Protein AF-A0A1S3DTH6-F1 (afdb_m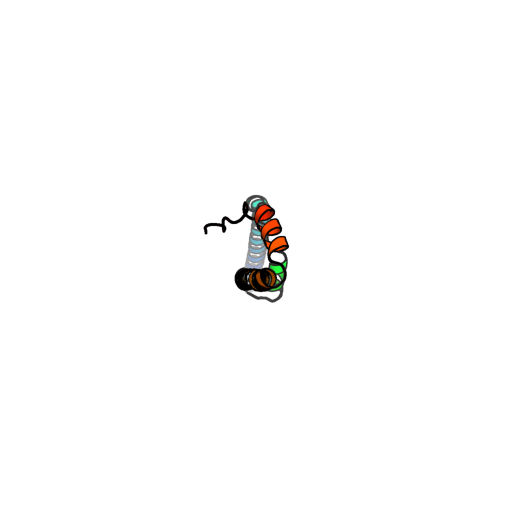onomer_lite)

Radius of gyration: 34.18 Å; chains: 1; bounding box: 62×32×99 Å

InterPro domains:
  IPR019145 Mediator complex, subunit Med10 [PF09748] (20-104)

Secondary structure (DSSP, 8-state):
-HHHHHHHHHHHHHHHHHHHHHHHHHHHHHHHHGGGGTT-PPPTHHHHHHHTT--THHHHHHHHHHHHHHHHHHHHHHHHHHHHHHHHHHHHHHH-HHHHHHHHHHHTT-------

Foldseek 3Di:
DVVVVVVVVVVVVVVVVVVVVVVVVVVVVVVVCCVVCVVDDDDPVLVVCVVVVHDSCVVVVVVVVVVVVVVVVVVVVVVVVVVVVVVVLVVCCVVPVVVSVVVCVVPVPPPDDPDD

pLDDT: mean 91.15, std 11.59, range [46.09, 98.5]

Sequence (116 aa):
MIIHILNHLGEYSKFISSFRQTMISGLQEIDKLKSQVQDIHVPLEVFDYIDQGRNPQLYTKDCIEKALTKNEQVKGKIDAYRKFKAHMLVELSGAFPNELAKYRAIRGGDETPPSY

Organism: Diaphorina citri (NCBI:txid121845)

Structure (mmCIF, N/CA/C/O backbone):
data_AF-A0A1S3DTH6-F1
#
_entry.id   AF-A0A1S3DTH6-F1
#
loop_
_atom_site.group_PDB
_atom_site.id
_atom_site.type_symbol
_atom_site.label_atom_id
_atom_site.label_alt_id
_atom_site.label_comp_id
_atom_site.label_asym_id
_atom_site.label_entity_id
_atom_site.label_seq_id
_atom_site.pdbx_PDB_ins_code
_atom_site.Cartn_x
_atom_site.Cartn_y
_atom_site.Cartn_z
_atom_site.occupancy
_atom_site.B_iso_or_equiv
_atom_site.auth_seq_id
_atom_site.auth_comp_id
_atom_site.auth_asym_id
_atom_site.auth_atom_id
_atom_site.pdbx_PDB_model_num
ATOM 1 N N . MET A 1 1 ? -30.452 -12.364 58.060 1.00 79.50 1 MET A N 1
ATOM 2 C CA . MET A 1 1 ? -29.761 -13.055 56.947 1.00 79.50 1 MET A CA 1
ATOM 3 C C . MET A 1 1 ? -30.470 -12.827 55.607 1.00 79.50 1 MET A C 1
ATOM 5 O O . MET A 1 1 ? -29.873 -12.199 54.749 1.00 79.50 1 MET A O 1
ATOM 9 N N . ILE A 1 2 ? -31.749 -13.204 55.446 1.00 86.56 2 ILE A N 1
ATOM 10 C CA . ILE A 1 2 ? -32.506 -13.049 54.178 1.00 86.56 2 ILE A CA 1
ATOM 11 C C . ILE A 1 2 ? -32.601 -11.590 53.687 1.00 86.56 2 ILE A C 1
ATOM 13 O O . ILE A 1 2 ? -32.302 -11.319 52.531 1.00 86.56 2 ILE A O 1
ATOM 17 N N . ILE A 1 3 ? -32.936 -10.635 54.566 1.00 86.50 3 ILE A N 1
ATOM 18 C CA . ILE A 1 3 ? -33.023 -9.201 54.209 1.00 86.50 3 ILE A CA 1
ATOM 19 C C . ILE A 1 3 ? -31.681 -8.662 53.678 1.00 86.50 3 ILE A C 1
ATOM 21 O O . ILE A 1 3 ? -31.652 -7.882 52.732 1.00 86.50 3 ILE A O 1
ATOM 25 N N . HIS A 1 4 ? -30.562 -9.114 54.249 1.00 81.12 4 HIS A N 1
ATOM 26 C CA . HIS A 1 4 ? -29.225 -8.675 53.844 1.00 81.12 4 HIS A CA 1
ATOM 27 C C . HIS A 1 4 ? -28.860 -9.196 52.444 1.00 81.12 4 HIS A C 1
ATOM 29 O O . HIS A 1 4 ? -28.331 -8.451 51.627 1.00 81.12 4 HIS A O 1
ATOM 35 N N . ILE A 1 5 ? -29.226 -10.447 52.139 1.00 88.12 5 ILE A N 1
ATOM 36 C CA . ILE A 1 5 ? -29.049 -11.051 50.810 1.00 88.12 5 ILE A CA 1
ATOM 37 C C . ILE A 1 5 ? -29.908 -10.326 49.765 1.00 88.12 5 ILE A C 1
ATOM 39 O O . ILE A 1 5 ? -29.412 -9.994 48.693 1.00 88.12 5 ILE A O 1
ATOM 43 N N . LEU A 1 6 ? -31.176 -10.032 50.074 1.00 85.75 6 LEU A N 1
ATOM 44 C CA . LEU A 1 6 ? -32.072 -9.311 49.161 1.00 85.75 6 LEU A CA 1
ATOM 45 C C . LEU A 1 6 ? -31.576 -7.889 48.861 1.00 85.75 6 LE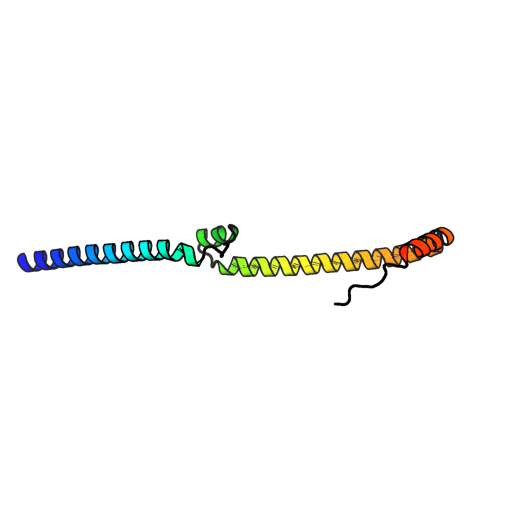U A C 1
ATOM 47 O O . LEU A 1 6 ? -31.614 -7.468 47.707 1.00 85.75 6 LEU A O 1
ATOM 51 N N . ASN A 1 7 ? -31.055 -7.178 49.866 1.00 86.94 7 ASN A N 1
ATOM 52 C CA . ASN A 1 7 ? -30.430 -5.871 49.657 1.00 86.94 7 ASN A CA 1
ATOM 53 C C . ASN A 1 7 ? -29.200 -5.976 48.746 1.00 86.94 7 ASN A C 1
ATOM 55 O O . ASN A 1 7 ? -29.098 -5.222 47.781 1.00 86.94 7 ASN A O 1
ATOM 59 N N . HIS A 1 8 ? -28.318 -6.949 48.989 1.00 89.06 8 HIS A N 1
ATOM 60 C CA . HIS A 1 8 ? -27.114 -7.157 48.181 1.00 89.06 8 HIS A CA 1
ATOM 61 C C . HIS A 1 8 ? -27.441 -7.528 46.720 1.00 89.06 8 HIS A C 1
ATOM 63 O O . HIS A 1 8 ? -26.778 -7.060 45.793 1.00 89.06 8 HIS A O 1
ATOM 69 N N . LEU A 1 9 ? -28.488 -8.328 46.490 1.00 88.75 9 LEU A N 1
ATOM 70 C CA . LEU A 1 9 ? -29.007 -8.629 45.149 1.00 88.75 9 LEU A CA 1
ATOM 71 C C . LEU A 1 9 ? -29.615 -7.387 44.477 1.00 88.75 9 LEU A C 1
ATOM 73 O O . LEU A 1 9 ? -29.423 -7.166 43.279 1.00 88.75 9 LEU A O 1
ATOM 77 N N . GLY A 1 10 ? -30.315 -6.549 45.246 1.00 91.00 10 GLY A N 1
ATOM 78 C CA . GLY A 1 10 ? -30.851 -5.272 44.776 1.00 91.00 10 GLY A CA 1
ATOM 79 C C . GLY A 1 10 ? -29.757 -4.288 44.354 1.00 91.00 10 GLY A C 1
ATOM 80 O O . GLY A 1 10 ? -29.881 -3.634 43.318 1.00 91.00 10 GLY A O 1
ATOM 81 N N . GLU A 1 11 ? -28.662 -4.212 45.108 1.00 93.06 11 GLU A N 1
ATOM 82 C CA . GLU A 1 11 ? -27.485 -3.409 44.758 1.00 93.06 11 GLU A CA 1
ATOM 83 C C . GLU A 1 11 ? -26.781 -3.927 43.500 1.00 93.06 11 GLU A C 1
ATOM 85 O O . GLU A 1 11 ? -26.472 -3.133 42.612 1.00 93.06 11 GLU A O 1
ATOM 90 N N . TYR A 1 12 ? -26.625 -5.248 43.353 1.00 93.56 12 TYR A N 1
ATOM 91 C CA . TYR A 1 12 ? -26.102 -5.855 42.122 1.00 93.56 12 TYR A CA 1
ATOM 92 C C . TYR A 1 12 ? -26.938 -5.486 40.890 1.00 93.56 12 TYR A C 1
ATOM 94 O O . TYR A 1 12 ? -26.393 -5.114 39.850 1.00 93.56 12 TYR A O 1
ATOM 102 N N . SER A 1 13 ? -28.267 -5.542 41.002 1.00 92.94 13 SER A N 1
ATOM 103 C CA . SER A 1 13 ? -29.175 -5.178 39.907 1.00 92.94 13 SER A CA 1
ATOM 104 C C . SER A 1 13 ? -29.043 -3.701 39.505 1.00 92.94 13 SER A C 1
ATOM 106 O O . SER A 1 13 ? -28.990 -3.369 38.312 1.00 92.94 13 SER A O 1
ATOM 108 N N . LYS A 1 14 ? -28.911 -2.804 40.495 1.00 93.44 14 LYS A N 1
ATOM 109 C CA . LYS A 1 14 ? -28.634 -1.378 40.259 1.00 93.44 14 LYS A CA 1
ATOM 110 C C . LYS A 1 14 ? -27.285 -1.174 39.572 1.00 93.44 14 LYS A C 1
ATOM 112 O O . LYS A 1 14 ? -27.216 -0.402 38.617 1.00 93.44 14 LYS A O 1
ATOM 117 N N . PHE A 1 15 ? -26.245 -1.888 40.004 1.00 95.44 15 PHE A N 1
ATOM 118 C CA . PHE A 1 15 ? -24.913 -1.814 39.402 1.00 95.44 15 PHE A CA 1
ATOM 119 C C . PHE A 1 15 ? -24.930 -2.220 37.924 1.00 95.44 15 PHE A C 1
ATOM 121 O O . PHE A 1 15 ? -24.490 -1.447 37.077 1.00 95.44 15 PHE A O 1
ATOM 128 N N . ILE A 1 16 ? -25.510 -3.378 37.591 1.00 95.75 16 ILE A N 1
ATOM 129 C CA . ILE A 1 16 ? -25.613 -3.853 36.201 1.00 95.75 16 ILE A CA 1
ATOM 130 C C . ILE A 1 16 ? -26.411 -2.873 35.334 1.00 95.75 16 ILE A C 1
ATOM 132 O O . ILE A 1 16 ? -26.032 -2.594 34.196 1.00 95.75 16 ILE A O 1
ATOM 136 N N . SER A 1 17 ? -27.501 -2.319 35.870 1.00 95.81 17 SER A N 1
ATOM 137 C CA . SER A 1 17 ? -28.328 -1.346 35.148 1.00 95.81 17 SER A CA 1
ATOM 138 C C . SER A 1 17 ? -27.579 -0.045 34.872 1.00 95.81 17 SER A C 1
ATOM 140 O O . SER A 1 17 ? -27.663 0.477 33.760 1.00 95.81 17 SER A O 1
ATOM 142 N N . SER A 1 18 ? -26.823 0.442 35.857 1.00 96.81 18 SER A N 1
ATOM 143 C CA . SER A 1 18 ? -25.958 1.613 35.714 1.00 96.81 18 SER A CA 1
ATOM 144 C C . SER A 1 18 ? -24.850 1.360 34.687 1.00 96.81 18 SER A C 1
ATOM 146 O O . SER A 1 18 ? -24.723 2.117 33.730 1.00 96.81 18 SER A O 1
ATOM 148 N N . PHE A 1 19 ? -24.129 0.238 34.798 1.00 97.19 19 PHE A N 1
ATOM 149 C CA . PHE A 1 19 ? -23.058 -0.139 33.869 1.00 97.19 19 PHE A CA 1
ATOM 150 C C . PHE A 1 19 ? -23.553 -0.246 32.421 1.00 97.19 19 PHE A C 1
ATOM 152 O O . PHE A 1 19 ? -22.937 0.298 31.504 1.00 97.19 19 PHE A O 1
ATOM 159 N N . ARG A 1 20 ? -24.711 -0.884 32.208 1.00 97.75 20 ARG A N 1
ATOM 160 C CA . ARG A 1 20 ? -25.365 -0.939 30.894 1.00 97.75 20 ARG A CA 1
ATOM 161 C C . ARG A 1 20 ? -25.664 0.462 30.364 1.00 97.75 20 ARG A C 1
ATOM 163 O O . ARG A 1 20 ? -25.403 0.724 29.194 1.00 97.75 20 ARG A O 1
ATOM 170 N N . GLN A 1 21 ? -26.206 1.348 31.201 1.00 97.75 21 GLN A N 1
ATOM 171 C CA . GLN A 1 21 ? -26.514 2.715 30.790 1.00 97.75 21 GLN A CA 1
ATOM 172 C C . GLN A 1 21 ? -25.246 3.474 30.388 1.00 97.75 21 GLN A C 1
ATOM 174 O O . GLN A 1 21 ? -25.247 4.134 29.354 1.00 97.75 21 GLN A O 1
ATOM 179 N N . THR A 1 22 ? -24.153 3.314 31.138 1.00 98.06 22 THR A N 1
ATOM 180 C CA . THR A 1 22 ? -22.845 3.879 30.787 1.00 98.06 22 THR A CA 1
ATOM 181 C C . THR A 1 22 ? -22.350 3.364 29.438 1.00 98.06 22 THR A C 1
ATOM 183 O O . THR A 1 22 ? -21.944 4.170 28.605 1.00 98.06 22 THR A O 1
ATOM 186 N N . MET A 1 23 ? -22.428 2.053 29.174 1.00 97.94 23 MET A N 1
ATOM 187 C CA . MET A 1 23 ? -22.007 1.498 27.880 1.00 97.94 23 MET A CA 1
ATOM 188 C C . MET A 1 23 ? -22.856 2.018 26.716 1.00 97.94 23 MET A C 1
ATOM 190 O O . MET A 1 23 ? -22.310 2.396 25.684 1.00 97.94 23 MET A O 1
ATOM 194 N N . ILE A 1 24 ? -24.183 2.078 26.880 1.00 98.00 24 ILE A N 1
ATOM 195 C CA . ILE A 1 24 ? -25.090 2.610 25.851 1.00 98.00 24 ILE A CA 1
ATOM 196 C C . ILE A 1 24 ? -24.765 4.074 25.565 1.00 98.00 24 ILE A C 1
ATOM 198 O O . ILE A 1 24 ? -24.631 4.456 24.405 1.00 98.00 24 ILE A O 1
ATOM 202 N N . SER A 1 25 ? -24.616 4.887 26.611 1.00 98.06 25 SER A N 1
ATOM 203 C CA . SER A 1 25 ? -24.279 6.301 26.462 1.00 98.06 25 SER A CA 1
ATOM 204 C C . SER A 1 25 ? -22.917 6.493 25.793 1.00 98.06 25 SER A C 1
ATOM 206 O O . SER A 1 25 ? -22.810 7.333 24.905 1.00 98.06 25 SER A O 1
ATOM 208 N N . GLY A 1 26 ? -21.918 5.669 26.127 1.00 97.62 26 GLY A N 1
ATOM 209 C CA . GLY A 1 26 ? -20.613 5.688 25.462 1.00 97.62 26 GLY A CA 1
ATOM 210 C C . GLY A 1 26 ? -20.698 5.350 23.970 1.00 97.62 26 GLY A C 1
ATOM 211 O O . GLY A 1 26 ? -20.125 6.056 23.145 1.00 97.62 26 GLY A O 1
ATOM 212 N N . LEU A 1 27 ? -21.468 4.325 23.588 1.00 97.38 27 LEU A N 1
ATOM 213 C CA . LEU A 1 27 ? -21.675 3.980 22.174 1.00 97.38 27 LEU A CA 1
ATOM 214 C C . LEU A 1 27 ? -22.415 5.087 21.406 1.00 97.38 27 LEU A C 1
ATOM 216 O O . LEU A 1 27 ? -22.059 5.389 20.269 1.00 97.38 27 LEU A O 1
ATOM 220 N N . GLN A 1 28 ? -23.413 5.722 22.028 1.00 97.38 28 GLN A N 1
ATOM 221 C CA . GLN A 1 28 ? -24.121 6.868 21.444 1.00 97.38 28 GLN A CA 1
ATOM 222 C C . GLN A 1 28 ? -23.207 8.081 21.255 1.00 97.38 28 GLN A C 1
ATOM 224 O O . GLN A 1 28 ? -23.377 8.842 20.305 1.00 97.38 28 GLN A O 1
ATOM 229 N N . GLU A 1 29 ? -22.259 8.294 22.163 1.00 96.75 29 GLU A N 1
ATOM 230 C CA . GLU A 1 29 ? -21.268 9.358 22.039 1.00 96.75 29 GLU A CA 1
ATOM 231 C C . GLU A 1 29 ? -20.301 9.084 20.884 1.00 96.75 29 GLU A C 1
ATOM 233 O O . GLU A 1 29 ? -20.098 9.965 20.052 1.00 96.75 29 GLU A O 1
ATOM 238 N N . ILE A 1 30 ? -19.801 7.850 20.749 1.00 96.19 30 ILE A N 1
ATOM 239 C CA . ILE A 1 30 ? -18.955 7.441 19.615 1.00 96.19 30 ILE A CA 1
ATOM 240 C C . ILE A 1 30 ? -19.661 7.693 18.275 1.00 96.19 30 ILE A C 1
ATOM 242 O O . ILE A 1 30 ? -19.055 8.248 17.359 1.00 96.19 30 ILE A O 1
ATOM 246 N N . ASP A 1 31 ? -20.945 7.346 18.159 1.00 95.00 31 ASP A N 1
ATOM 247 C CA . ASP A 1 31 ? -21.712 7.573 16.927 1.00 95.00 31 ASP A CA 1
ATOM 248 C C . ASP A 1 31 ? -21.851 9.069 16.589 1.00 95.00 31 ASP A C 1
ATOM 250 O O . ASP A 1 31 ? -21.686 9.468 15.437 1.00 95.00 31 ASP A O 1
ATOM 254 N N . LYS A 1 32 ? -22.039 9.934 17.596 1.00 95.12 32 LYS A N 1
ATOM 255 C CA . LYS A 1 32 ? -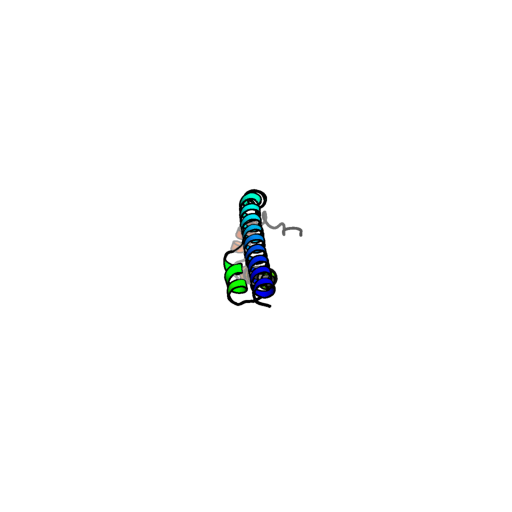22.040 11.396 17.399 1.00 95.12 32 LYS A CA 1
ATOM 256 C C . LYS A 1 32 ? -20.680 11.919 16.936 1.00 95.12 32 LYS A C 1
ATOM 258 O O . LYS A 1 32 ? -20.632 12.835 16.115 1.00 95.12 32 LYS A O 1
ATOM 263 N N . LEU A 1 33 ? -19.589 11.349 17.451 1.00 95.19 33 LEU A N 1
ATOM 264 C CA . LEU A 1 33 ? -18.218 11.728 17.099 1.00 95.19 33 LEU A CA 1
ATOM 265 C C . LEU A 1 33 ? -17.802 11.243 15.706 1.00 95.19 33 LEU A C 1
ATOM 267 O O . LEU A 1 33 ? -16.853 11.789 15.147 1.00 95.19 33 LEU A O 1
ATOM 271 N N . LYS A 1 34 ? -18.525 10.291 15.098 1.00 91.69 34 LYS A N 1
ATOM 272 C CA . LYS A 1 34 ? -18.273 9.813 13.727 1.00 91.69 34 LYS A CA 1
ATOM 273 C C . LYS A 1 34 ? -18.113 10.960 12.730 1.00 91.69 34 LYS A C 1
ATOM 275 O O . LYS A 1 34 ? -17.305 10.870 11.810 1.00 91.69 34 LYS A O 1
ATOM 280 N N . SER A 1 35 ? -18.876 12.042 12.903 1.00 91.69 35 SER A N 1
ATOM 281 C CA . SER A 1 35 ? -18.810 13.199 12.012 1.00 91.69 35 SER A CA 1
ATOM 282 C C . SER A 1 35 ? -17.466 13.931 12.031 1.00 91.69 35 SER A C 1
ATOM 284 O O . SER A 1 35 ? -17.102 14.541 11.033 1.00 91.69 35 SER A O 1
ATOM 286 N N . GLN A 1 36 ? -16.702 13.819 13.118 1.00 94.94 36 GLN A N 1
ATOM 287 C CA . GLN A 1 36 ? -15.400 14.473 13.286 1.00 94.94 36 GLN A CA 1
ATOM 288 C C . GLN A 1 36 ? -14.266 13.764 12.538 1.00 94.94 36 GLN A C 1
ATOM 290 O O . GLN A 1 36 ? -13.188 14.328 12.389 1.00 94.94 36 GLN A O 1
ATOM 295 N N . VAL A 1 37 ? -14.495 12.530 12.081 1.00 92.50 37 VAL A N 1
ATOM 296 C CA . VAL A 1 37 ? -13.493 11.695 11.399 1.00 92.50 37 VAL A CA 1
ATOM 297 C C . VAL A 1 37 ? -13.918 11.308 9.981 1.00 92.50 37 VAL A C 1
ATOM 299 O O . VAL A 1 37 ? -13.352 10.383 9.409 1.00 92.50 37 VAL A O 1
ATOM 302 N N . GLN A 1 38 ? -14.910 11.993 9.398 1.00 89.81 38 GLN A N 1
ATOM 303 C CA . GLN A 1 38 ? -15.439 11.654 8.066 1.00 89.81 38 GLN A CA 1
ATOM 304 C C . GLN A 1 38 ? -14.385 11.727 6.958 1.00 89.81 38 GLN A C 1
ATOM 306 O O . GLN A 1 38 ? -14.459 10.954 6.008 1.00 89.81 38 GLN A O 1
ATOM 311 N N . ASP A 1 39 ? -13.394 12.605 7.109 1.00 93.69 39 ASP A N 1
ATOM 312 C CA . ASP A 1 39 ? -12.315 12.780 6.134 1.00 93.69 39 ASP A CA 1
ATOM 313 C C . ASP A 1 39 ? -11.229 11.690 6.239 1.00 93.69 39 ASP A C 1
ATOM 315 O O . ASP A 1 39 ? -10.290 11.648 5.442 1.00 93.69 39 ASP A O 1
ATOM 319 N N . ILE A 1 40 ? -11.332 10.792 7.227 1.00 92.38 40 ILE A N 1
ATOM 320 C CA . ILE A 1 40 ? -10.395 9.686 7.414 1.00 92.38 40 ILE A CA 1
ATOM 321 C C . ILE A 1 40 ? -10.895 8.468 6.641 1.00 92.38 40 ILE A C 1
ATOM 323 O O . ILE A 1 40 ? -11.869 7.813 7.013 1.00 92.38 40 ILE A O 1
ATOM 327 N N . HIS A 1 41 ? -10.161 8.107 5.593 1.00 91.44 41 HIS A N 1
ATOM 328 C CA . HIS A 1 41 ? -10.373 6.862 4.866 1.00 91.44 41 HIS A CA 1
ATOM 329 C C . HIS A 1 41 ? -9.488 5.750 5.428 1.00 91.44 41 HIS A C 1
ATOM 331 O O . HIS A 1 41 ? -8.263 5.868 5.457 1.00 91.44 41 HIS A O 1
ATOM 337 N N . VAL A 1 42 ? -10.114 4.648 5.841 1.00 92.12 42 VAL A N 1
ATOM 338 C CA . VAL A 1 42 ? -9.414 3.443 6.300 1.00 92.12 42 VAL A CA 1
ATOM 339 C C . VAL A 1 42 ? -9.369 2.429 5.151 1.00 92.12 42 VAL A C 1
ATOM 341 O O . VAL A 1 42 ? -10.433 2.057 4.650 1.00 92.12 42 VAL A O 1
ATOM 344 N N . PRO A 1 43 ? -8.178 1.980 4.715 1.00 95.25 43 PRO A N 1
ATOM 345 C CA . PRO A 1 43 ? -8.055 0.930 3.706 1.00 95.25 43 PRO A CA 1
ATOM 346 C C . PRO A 1 43 ? -8.700 -0.377 4.177 1.00 95.25 43 PRO A C 1
ATOM 348 O O . PRO A 1 43 ? -8.541 -0.765 5.336 1.00 95.25 43 PRO A O 1
ATOM 351 N N . LEU A 1 44 ? -9.416 -1.065 3.284 1.00 95.19 44 LEU A N 1
ATOM 352 C CA . LEU A 1 44 ? -10.144 -2.290 3.638 1.00 95.19 44 LEU A CA 1
ATOM 353 C C . LEU A 1 44 ? -9.198 -3.430 4.026 1.00 95.19 44 LEU A C 1
ATOM 355 O O . LEU A 1 44 ? -9.524 -4.255 4.870 1.00 95.19 44 LEU A O 1
ATOM 359 N N . GLU A 1 45 ? -7.996 -3.429 3.470 1.00 95.38 45 GLU A N 1
ATOM 360 C CA . GLU A 1 45 ? -6.940 -4.398 3.737 1.00 95.38 45 GLU A CA 1
ATOM 361 C C . GLU A 1 45 ? -6.495 -4.390 5.206 1.00 95.38 45 GLU A C 1
ATOM 363 O O . GLU A 1 45 ? -5.934 -5.371 5.683 1.00 95.38 45 GLU A O 1
ATOM 368 N N . VAL A 1 46 ? -6.757 -3.308 5.953 1.00 97.12 46 VAL A N 1
ATOM 369 C CA . VAL A 1 46 ? -6.492 -3.247 7.398 1.00 97.12 46 VAL A CA 1
ATOM 370 C C . VAL A 1 46 ? -7.391 -4.220 8.171 1.00 97.12 46 VAL A C 1
ATOM 372 O O . VAL A 1 46 ? -6.952 -4.760 9.190 1.00 97.12 46 VAL A O 1
ATOM 375 N N . PHE A 1 47 ? -8.614 -4.488 7.693 1.00 96.25 47 PHE A N 1
ATOM 376 C CA . PHE A 1 47 ? -9.541 -5.410 8.360 1.00 96.25 47 PHE A CA 1
ATOM 377 C C . PHE A 1 47 ? -8.990 -6.833 8.422 1.00 96.25 47 PHE A C 1
ATOM 379 O O . PHE A 1 47 ? -9.110 -7.464 9.467 1.00 96.25 47 PHE A O 1
ATOM 386 N N . ASP A 1 48 ? -8.259 -7.288 7.400 1.00 96.62 48 ASP A N 1
ATOM 387 C CA . ASP A 1 48 ? -7.613 -8.605 7.420 1.00 96.62 48 ASP A CA 1
ATOM 388 C C . ASP A 1 48 ? -6.641 -8.757 8.605 1.00 96.62 48 ASP A C 1
ATOM 390 O O . ASP A 1 48 ? -6.518 -9.839 9.181 1.00 96.62 48 ASP A O 1
ATOM 394 N N . TYR A 1 49 ? -5.953 -7.679 9.002 1.00 97.31 49 TYR A N 1
ATOM 395 C CA . TYR A 1 49 ? -5.066 -7.693 10.168 1.00 97.31 49 TYR A CA 1
ATOM 396 C C . TYR A 1 49 ? -5.876 -7.736 11.466 1.00 97.31 49 TYR A C 1
ATOM 398 O O . TYR A 1 49 ? -5.526 -8.502 12.363 1.00 97.31 49 TYR A O 1
ATOM 406 N N . ILE A 1 50 ? -6.961 -6.960 11.556 1.00 97.38 50 ILE A N 1
ATOM 407 C CA . ILE A 1 50 ? -7.838 -6.900 12.736 1.00 97.38 50 ILE A CA 1
ATOM 408 C C . ILE A 1 50 ? -8.526 -8.248 12.976 1.00 97.38 50 ILE A C 1
ATOM 410 O O . ILE A 1 50 ? -8.443 -8.780 14.083 1.00 97.38 50 ILE A O 1
ATOM 414 N N . ASP A 1 51 ? -9.139 -8.829 11.945 1.00 97.12 51 ASP A N 1
ATOM 415 C CA . ASP A 1 51 ? -9.900 -10.082 12.029 1.00 97.12 51 ASP A CA 1
ATOM 416 C C . ASP A 1 51 ? -9.012 -11.273 12.413 1.00 97.12 51 ASP A C 1
ATOM 418 O O . ASP A 1 51 ? -9.458 -12.231 13.045 1.00 97.12 51 ASP A O 1
ATOM 422 N N . GLN A 1 52 ? -7.721 -11.194 12.087 1.00 97.19 52 GLN A N 1
ATOM 423 C CA . GLN A 1 52 ? -6.710 -12.181 12.467 1.00 97.19 52 GLN A CA 1
ATOM 424 C C . GLN A 1 52 ? -6.050 -11.888 13.827 1.00 97.19 52 GLN A C 1
ATOM 426 O O . GLN A 1 52 ? -5.104 -12.581 14.207 1.00 97.19 52 GLN A O 1
ATOM 431 N N . GLY A 1 53 ? -6.492 -10.854 14.552 1.00 97.12 53 GLY A N 1
ATOM 432 C CA . GLY A 1 53 ? -5.927 -10.447 15.843 1.00 97.12 53 GLY A CA 1
ATOM 433 C C . GLY A 1 53 ? -4.511 -9.864 15.759 1.00 97.12 53 GLY A C 1
ATOM 434 O O . GLY A 1 53 ? -3.790 -9.835 16.757 1.00 97.12 53 GLY A O 1
ATOM 435 N N . ARG A 1 54 ? -4.075 -9.424 14.574 1.00 97.75 54 ARG A N 1
ATOM 436 C CA . ARG A 1 54 ? -2.767 -8.797 14.348 1.00 97.75 54 ARG A CA 1
ATOM 437 C C . ARG A 1 54 ? -2.843 -7.292 14.589 1.00 97.75 54 ARG A C 1
ATOM 439 O O . ARG A 1 54 ? -3.896 -6.671 14.498 1.00 97.75 54 ARG A O 1
ATOM 446 N N . ASN A 1 55 ? -1.687 -6.680 14.846 1.00 96.94 55 ASN A N 1
ATOM 447 C CA . ASN A 1 55 ? -1.591 -5.228 14.979 1.00 96.94 55 ASN A CA 1
ATOM 448 C C . ASN A 1 55 ? -1.865 -4.537 13.619 1.00 96.94 55 ASN A C 1
ATOM 450 O O . ASN A 1 55 ? -1.097 -4.774 12.682 1.00 96.94 55 ASN A O 1
ATOM 454 N N . PRO A 1 56 ? -2.869 -3.640 13.508 1.00 96.94 56 PRO A N 1
ATOM 455 C CA . PRO A 1 56 ? -3.173 -2.898 12.277 1.00 96.94 56 PRO A CA 1
ATOM 456 C C . PRO A 1 56 ? -2.002 -2.077 11.721 1.00 96.94 56 PRO A C 1
ATOM 458 O O . PRO A 1 56 ? -1.924 -1.851 10.519 1.00 96.94 56 PRO A O 1
ATOM 461 N N . GLN A 1 57 ? -1.047 -1.664 12.562 1.00 96.12 57 GLN A N 1
ATOM 462 C CA . GLN A 1 57 ? 0.153 -0.935 12.123 1.00 96.12 57 GLN A CA 1
ATOM 463 C C . GLN A 1 57 ? 1.079 -1.775 11.230 1.00 96.12 57 GLN A C 1
ATOM 465 O O . GLN A 1 57 ? 1.909 -1.221 10.508 1.00 96.12 57 GLN A O 1
ATOM 470 N N . LEU A 1 58 ? 0.935 -3.105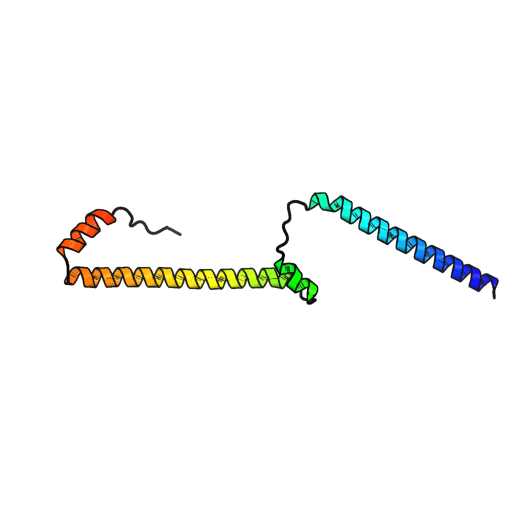 11.240 1.00 97.12 58 LEU A N 1
ATOM 471 C CA . LEU A 1 58 ? 1.659 -3.977 10.316 1.00 97.12 58 LEU A CA 1
ATOM 472 C C . LEU A 1 58 ? 1.239 -3.738 8.863 1.00 97.12 58 LEU A C 1
ATOM 474 O O . LEU A 1 58 ? 2.097 -3.800 7.992 1.00 97.12 58 LEU A O 1
ATOM 478 N N . TYR A 1 59 ? -0.019 -3.369 8.600 1.00 97.00 59 TYR A N 1
ATOM 479 C CA . TYR A 1 59 ? -0.438 -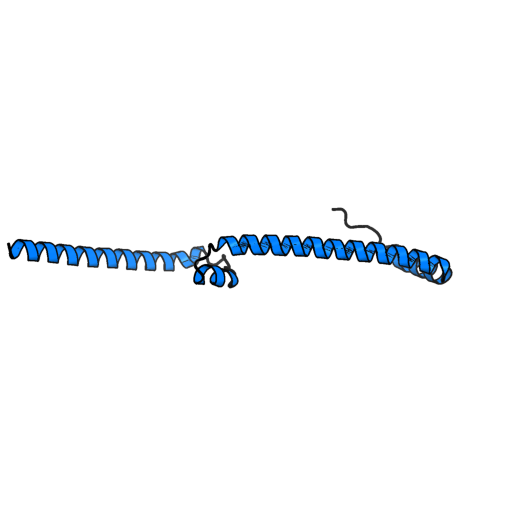2.961 7.258 1.00 97.00 59 TYR A CA 1
ATOM 480 C C . TYR A 1 59 ? 0.376 -1.758 6.765 1.00 97.00 59 TYR A C 1
ATOM 482 O O . TYR A 1 59 ? 0.914 -1.772 5.659 1.00 97.00 59 TYR A O 1
ATOM 490 N N . THR A 1 60 ? 0.517 -0.729 7.609 1.00 96.50 60 THR A N 1
ATOM 491 C CA . THR A 1 60 ? 1.306 0.467 7.287 1.00 96.50 60 THR A CA 1
ATOM 492 C C . THR A 1 60 ? 2.749 0.094 6.960 1.00 96.50 60 THR A C 1
ATOM 494 O O . THR A 1 60 ? 3.292 0.545 5.950 1.00 96.50 60 THR A O 1
ATOM 497 N N . LYS A 1 61 ? 3.356 -0.768 7.784 1.00 97.25 61 LYS A N 1
ATOM 498 C CA . LYS A 1 61 ? 4.710 -1.284 7.565 1.00 97.25 61 LYS A CA 1
ATOM 499 C C . LYS A 1 61 ? 4.822 -2.011 6.220 1.00 97.25 61 LYS A C 1
ATOM 501 O O . LYS A 1 61 ? 5.670 -1.646 5.410 1.00 97.25 61 LYS A O 1
ATOM 506 N N . ASP A 1 62 ? 3.947 -2.979 5.959 1.00 96.56 62 ASP A N 1
ATOM 507 C CA . ASP A 1 62 ? 3.970 -3.789 4.738 1.00 96.56 62 ASP A CA 1
ATOM 508 C C . ASP A 1 62 ? 3.780 -2.924 3.483 1.00 96.56 62 ASP A C 1
ATOM 510 O O . ASP A 1 62 ? 4.411 -3.159 2.452 1.00 96.56 62 ASP A O 1
ATOM 514 N N . CYS A 1 63 ? 2.935 -1.892 3.553 1.00 96.56 63 CYS A N 1
ATOM 515 C CA . CYS A 1 63 ? 2.748 -0.929 2.469 1.00 96.56 63 CYS A CA 1
ATOM 516 C C . CYS A 1 63 ? 4.021 -0.133 2.171 1.00 96.56 63 CYS A C 1
ATOM 518 O O . CYS A 1 63 ? 4.396 -0.001 1.003 1.00 96.56 63 CYS A O 1
ATOM 520 N N . ILE A 1 64 ? 4.711 0.357 3.203 1.00 97.69 64 ILE A N 1
ATOM 521 C CA . ILE A 1 64 ? 5.982 1.078 3.048 1.00 97.69 64 ILE A CA 1
ATOM 522 C C . ILE A 1 64 ? 7.052 0.155 2.450 1.00 97.69 64 ILE A C 1
ATOM 524 O O . ILE A 1 64 ? 7.732 0.538 1.498 1.00 97.69 64 ILE A O 1
ATOM 528 N N . GLU A 1 65 ? 7.169 -1.078 2.942 1.00 98.19 65 GLU A N 1
ATOM 529 C CA . GLU A 1 65 ? 8.142 -2.061 2.446 1.00 98.19 65 GLU A CA 1
ATOM 530 C C . GLU A 1 65 ? 7.876 -2.461 0.985 1.00 98.19 65 GLU A C 1
ATOM 532 O O . GLU A 1 65 ? 8.802 -2.513 0.164 1.00 98.19 65 GLU A O 1
ATOM 537 N N . LYS A 1 66 ? 6.605 -2.677 0.619 1.00 97.62 66 LYS A N 1
ATOM 538 C CA . LYS A 1 66 ? 6.194 -2.929 -0.771 1.00 97.62 66 LYS A CA 1
ATOM 539 C C . LYS A 1 66 ? 6.517 -1.741 -1.673 1.00 97.62 66 LYS A C 1
ATOM 541 O O . LYS A 1 66 ? 7.030 -1.944 -2.775 1.00 97.62 66 LYS A O 1
ATOM 546 N N . ALA A 1 67 ? 6.242 -0.516 -1.224 1.00 98.31 67 ALA A N 1
ATOM 547 C CA . ALA A 1 67 ? 6.541 0.697 -1.982 1.00 98.31 67 ALA A CA 1
ATOM 548 C C . ALA A 1 67 ? 8.050 0.864 -2.207 1.00 98.31 67 ALA A C 1
ATOM 550 O O . ALA A 1 6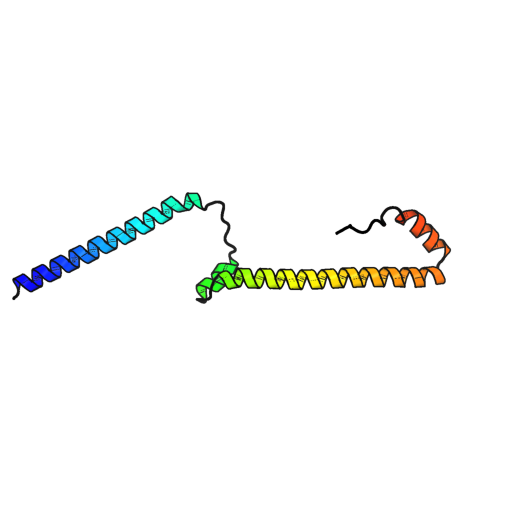7 ? 8.470 1.135 -3.334 1.00 98.31 67 ALA A O 1
ATOM 551 N N . LEU A 1 68 ? 8.864 0.629 -1.175 1.00 98.25 68 LEU A N 1
ATOM 552 C CA . LEU A 1 68 ? 10.323 0.667 -1.266 1.00 98.25 68 LEU A CA 1
ATOM 553 C C . LEU A 1 68 ? 10.842 -0.353 -2.285 1.00 98.25 68 LEU A C 1
ATOM 555 O O . LEU A 1 68 ? 11.517 0.023 -3.243 1.00 98.25 68 LEU A O 1
ATOM 559 N N . THR A 1 69 ? 10.436 -1.617 -2.143 1.00 98.44 69 THR A N 1
ATOM 560 C CA . THR A 1 69 ? 10.823 -2.696 -3.065 1.00 98.44 69 THR A CA 1
ATOM 561 C C . THR A 1 69 ? 10.428 -2.358 -4.504 1.00 98.44 69 THR A C 1
ATOM 563 O O . THR A 1 69 ? 11.201 -2.549 -5.446 1.00 98.44 69 THR A O 1
ATOM 566 N N . LYS A 1 70 ? 9.218 -1.821 -4.706 1.00 98.38 70 LYS A N 1
ATOM 567 C CA . LYS A 1 70 ? 8.744 -1.441 -6.038 1.00 98.38 70 LYS A CA 1
ATOM 568 C C . LYS A 1 70 ? 9.557 -0.291 -6.628 1.00 98.38 70 LYS A C 1
ATOM 570 O O . LYS A 1 70 ? 9.850 -0.322 -7.824 1.00 98.38 70 LYS A O 1
ATOM 575 N N . ASN A 1 71 ? 9.928 0.692 -5.814 1.00 98.44 71 ASN A N 1
ATOM 576 C CA . ASN A 1 71 ? 10.747 1.824 -6.233 1.00 98.44 71 ASN A CA 1
ATOM 577 C C . ASN A 1 71 ? 12.134 1.355 -6.701 1.00 98.44 71 ASN A C 1
ATOM 579 O O . ASN A 1 71 ? 12.555 1.675 -7.813 1.00 98.44 71 ASN A O 1
ATOM 583 N N . GLU A 1 72 ? 12.794 0.496 -5.924 1.00 98.50 72 GLU A N 1
ATOM 584 C CA . GLU A 1 72 ? 14.089 -0.092 -6.289 1.00 98.50 72 GLU A CA 1
ATOM 585 C C . GLU A 1 72 ? 14.012 -0.900 -7.589 1.00 98.50 72 GLU A C 1
ATOM 587 O O . GLU A 1 72 ? 14.851 -0.738 -8.479 1.00 98.50 72 GLU A O 1
ATOM 592 N N . GLN A 1 73 ? 12.964 -1.712 -7.757 1.00 98.44 73 GLN A N 1
ATOM 593 C CA . GLN A 1 73 ? 12.729 -2.452 -8.999 1.00 98.44 73 GLN A CA 1
ATOM 594 C C . GLN A 1 73 ? 12.551 -1.524 -10.206 1.00 98.44 73 GLN A C 1
ATOM 596 O O . GLN A 1 73 ? 13.098 -1.787 -11.279 1.00 98.44 73 GLN A O 1
ATOM 601 N N . VAL A 1 74 ? 11.770 -0.449 -10.065 1.00 98.38 74 VAL A N 1
ATOM 602 C CA . VAL A 1 74 ? 11.543 0.519 -11.148 1.00 98.38 74 VAL A CA 1
ATOM 603 C C . VAL A 1 74 ? 12.833 1.263 -11.479 1.00 98.38 74 VAL A C 1
ATOM 605 O O . VAL A 1 74 ? 13.168 1.378 -12.658 1.00 98.38 74 VAL A O 1
ATOM 608 N N . LYS A 1 75 ? 13.603 1.684 -10.472 1.00 97.88 75 LYS A N 1
ATOM 609 C CA . LYS A 1 75 ? 14.924 2.292 -10.660 1.00 97.88 75 LYS A CA 1
ATOM 610 C C . LYS A 1 75 ? 15.865 1.361 -11.427 1.00 97.88 75 LYS A C 1
ATOM 612 O O . LYS A 1 75 ? 16.436 1.772 -12.434 1.00 97.88 75 LYS A O 1
ATOM 617 N N . GLY A 1 76 ? 15.935 0.087 -11.037 1.00 98.31 76 GLY A N 1
ATOM 618 C CA . GLY A 1 76 ? 16.723 -0.923 -11.747 1.00 98.31 76 GLY A CA 1
ATOM 619 C C . GLY A 1 76 ? 16.309 -1.086 -13.214 1.00 98.31 76 GLY A C 1
ATOM 620 O O . GLY A 1 76 ? 17.167 -1.169 -14.092 1.00 98.31 76 GLY A O 1
ATOM 621 N N . LYS A 1 77 ? 15.001 -1.054 -13.513 1.00 98.44 77 LYS A N 1
ATOM 622 C CA . LYS A 1 77 ? 14.496 -1.067 -14.898 1.00 98.44 77 LYS A CA 1
ATOM 623 C C . LYS A 1 77 ? 14.913 0.177 -15.676 1.00 98.44 77 LYS A C 1
ATOM 625 O O . LYS A 1 77 ? 15.356 0.047 -16.813 1.00 98.44 77 LYS A O 1
ATOM 630 N N . ILE A 1 78 ? 14.788 1.364 -15.084 1.00 97.56 78 ILE A N 1
ATOM 631 C CA . ILE A 1 78 ? 15.206 2.625 -15.713 1.00 97.56 78 ILE A CA 1
ATOM 632 C C . ILE A 1 78 ? 16.693 2.561 -16.073 1.00 97.56 78 ILE A C 1
ATOM 634 O O . ILE A 1 78 ? 17.067 2.872 -17.204 1.00 97.56 78 ILE A O 1
ATOM 638 N N . ASP A 1 79 ? 17.534 2.108 -15.147 1.00 97.31 79 ASP A N 1
ATOM 639 C CA . ASP A 1 79 ? 18.976 2.012 -15.370 1.00 97.31 79 ASP A CA 1
ATOM 640 C C . ASP A 1 79 ? 19.324 0.959 -16.430 1.00 97.31 79 ASP A C 1
ATOM 642 O O . ASP A 1 79 ? 20.181 1.203 -17.284 1.00 97.31 79 ASP A O 1
ATOM 646 N N . ALA A 1 80 ? 18.622 -0.178 -16.446 1.00 97.94 80 ALA A N 1
ATOM 647 C CA . ALA A 1 80 ? 18.768 -1.189 -17.490 1.00 97.94 80 ALA A CA 1
ATOM 648 C C . ALA A 1 80 ? 18.387 -0.640 -18.875 1.00 97.94 80 ALA A C 1
ATOM 650 O O . ALA A 1 80 ? 19.150 -0.806 -19.825 1.00 97.94 80 ALA A O 1
ATOM 651 N N . TYR A 1 81 ? 17.262 0.075 -18.995 1.00 97.31 81 TYR A N 1
ATOM 652 C CA . TYR A 1 81 ? 16.847 0.689 -20.259 1.00 97.31 81 TYR A CA 1
ATOM 653 C C . TYR A 1 81 ? 17.807 1.785 -20.723 1.00 97.31 81 TYR A C 1
ATOM 655 O O . TYR A 1 81 ? 18.093 1.874 -21.916 1.00 97.31 81 TYR A O 1
ATOM 663 N N . ARG A 1 82 ? 18.347 2.595 -19.805 1.00 94.56 82 ARG A N 1
ATOM 664 C CA . ARG A 1 82 ? 19.372 3.601 -20.129 1.00 94.56 82 ARG A CA 1
ATOM 665 C C . ARG A 1 82 ? 20.634 2.950 -20.689 1.00 94.56 82 ARG A C 1
ATOM 667 O O . ARG A 1 82 ? 21.112 3.376 -21.738 1.00 94.56 82 ARG A O 1
ATOM 674 N N . LYS A 1 83 ? 21.136 1.895 -20.037 1.00 96.00 83 LYS A N 1
ATOM 675 C CA . LYS A 1 83 ? 22.302 1.129 -20.509 1.00 96.00 83 LYS A CA 1
ATOM 676 C C . LYS A 1 83 ? 22.031 0.464 -21.854 1.00 96.00 83 LYS A C 1
ATOM 678 O O . LYS A 1 83 ? 22.841 0.590 -22.766 1.00 96.00 83 LYS A O 1
ATOM 683 N N . PHE A 1 84 ? 20.874 -0.178 -22.003 1.00 96.56 84 PHE A N 1
ATOM 684 C CA . PHE A 1 84 ? 20.462 -0.795 -23.261 1.00 96.56 84 PHE A CA 1
ATOM 685 C C . PHE A 1 84 ? 20.413 0.228 -24.401 1.00 96.56 84 PHE A C 1
ATOM 687 O O . PHE A 1 84 ? 21.026 0.007 -25.441 1.00 96.56 84 PHE A O 1
ATOM 694 N N . LYS A 1 85 ? 19.764 1.382 -24.185 1.00 92.81 85 LYS A N 1
ATOM 695 C CA . LYS A 1 85 ? 19.734 2.486 -25.153 1.00 92.81 85 LYS A CA 1
ATOM 696 C C . LYS A 1 85 ? 21.151 2.924 -25.527 1.00 92.81 85 LYS A C 1
ATOM 698 O O . LYS A 1 85 ? 21.430 3.081 -26.709 1.00 92.81 85 LYS A O 1
ATOM 703 N N . ALA A 1 86 ? 22.038 3.113 -24.548 1.00 91.75 86 ALA A N 1
ATOM 704 C CA . ALA A 1 86 ? 23.416 3.527 -24.801 1.00 91.75 86 ALA A CA 1
ATOM 705 C C . ALA A 1 86 ? 24.171 2.513 -25.677 1.00 91.75 86 ALA A C 1
ATOM 707 O O . ALA A 1 86 ? 24.731 2.902 -26.698 1.00 91.75 86 ALA A O 1
ATOM 708 N N . HIS A 1 87 ? 24.121 1.220 -25.339 1.00 95.19 87 HIS A N 1
ATOM 709 C CA . HIS A 1 87 ? 24.756 0.166 -26.137 1.00 95.19 87 HIS A CA 1
ATOM 710 C C . HIS A 1 87 ? 24.159 0.060 -27.541 1.00 95.19 87 HIS A C 1
ATOM 712 O O . HIS A 1 87 ? 24.895 0.013 -28.519 1.00 95.19 87 HIS A O 1
ATOM 718 N N . MET A 1 88 ? 22.833 0.114 -27.662 1.00 93.62 88 MET A N 1
ATOM 719 C CA . MET A 1 88 ? 22.159 0.088 -28.958 1.00 93.62 88 MET A CA 1
ATOM 720 C C . MET A 1 88 ? 22.600 1.259 -29.850 1.00 93.62 88 MET A C 1
ATOM 722 O O . MET A 1 88 ? 22.831 1.069 -31.038 1.00 93.62 88 MET A O 1
ATOM 726 N N . LEU A 1 89 ? 22.757 2.465 -29.293 1.00 90.38 89 LEU A N 1
ATOM 727 C CA . LEU A 1 89 ? 23.247 3.621 -30.052 1.00 90.38 89 LEU A CA 1
ATOM 728 C C . LEU A 1 89 ? 24.698 3.444 -30.523 1.00 90.38 89 LEU A C 1
ATOM 730 O O . LEU A 1 89 ? 25.037 3.960 -31.587 1.00 90.38 89 LEU A O 1
ATOM 734 N N . VAL A 1 90 ? 25.539 2.732 -29.764 1.00 92.44 90 VAL A N 1
ATOM 735 C CA . VAL A 1 90 ? 26.910 2.388 -30.175 1.00 92.44 90 VAL A CA 1
ATOM 736 C C . VAL A 1 90 ? 26.882 1.418 -31.357 1.00 92.44 90 VAL A C 1
ATOM 738 O O . VAL A 1 90 ? 27.456 1.730 -32.397 1.00 92.44 90 VAL A O 1
ATOM 741 N N . GLU A 1 91 ? 26.146 0.311 -31.257 1.00 95.88 91 GLU A N 1
ATOM 742 C CA . GLU A 1 91 ? 26.033 -0.674 -32.346 1.00 95.88 91 GLU A CA 1
ATOM 743 C C . GLU A 1 91 ? 25.450 -0.055 -33.627 1.00 95.88 91 GLU A C 1
ATOM 745 O O . GLU A 1 91 ? 25.987 -0.225 -34.724 1.00 95.88 91 GLU A O 1
ATOM 750 N N . LEU A 1 92 ? 24.393 0.754 -33.493 1.00 92.94 92 LEU A N 1
ATOM 751 C CA . LEU A 1 92 ? 23.787 1.463 -34.623 1.00 92.94 92 LEU A CA 1
ATOM 752 C C . LEU A 1 92 ? 24.739 2.479 -35.258 1.00 92.94 92 LEU A C 1
ATOM 754 O O . LEU A 1 92 ? 24.654 2.702 -36.461 1.00 92.94 92 LEU A O 1
ATOM 758 N N . SER A 1 93 ? 25.646 3.086 -34.487 1.00 91.31 93 SER A N 1
ATOM 759 C CA . SER A 1 93 ? 26.631 4.016 -35.048 1.00 91.31 93 SER A CA 1
ATOM 760 C C . SER A 1 93 ? 27.633 3.323 -35.971 1.00 91.31 93 SER A C 1
ATOM 762 O O . SER A 1 93 ? 28.084 3.938 -36.933 1.00 91.31 93 SER A O 1
ATOM 764 N N . GLY A 1 94 ? 27.933 2.045 -35.711 1.00 91.75 94 GLY A N 1
ATOM 765 C CA . GLY A 1 94 ? 28.780 1.223 -36.573 1.00 91.75 94 GLY A CA 1
ATOM 766 C C . GLY A 1 94 ? 28.041 0.687 -37.799 1.00 91.75 94 GLY A C 1
ATOM 767 O O . GLY A 1 94 ? 28.576 0.732 -38.902 1.00 91.75 94 GLY A O 1
ATOM 768 N N . ALA A 1 95 ? 26.808 0.203 -37.622 1.00 96.38 95 ALA A N 1
ATOM 769 C CA . ALA A 1 95 ? 26.049 -0.441 -38.696 1.00 96.38 95 ALA A CA 1
ATOM 770 C C . ALA A 1 95 ? 25.308 0.544 -39.627 1.00 96.38 95 ALA A C 1
ATOM 772 O O . ALA A 1 95 ? 25.214 0.293 -40.826 1.00 96.38 95 ALA A O 1
ATOM 773 N N . PHE A 1 96 ? 24.783 1.654 -39.091 1.00 95.25 96 PHE A N 1
ATOM 774 C CA . PHE A 1 96 ? 23.882 2.588 -39.789 1.00 95.25 96 PHE A CA 1
ATOM 775 C C . PHE A 1 96 ? 24.170 4.066 -39.431 1.00 95.25 96 PHE A C 1
ATOM 777 O O . PHE A 1 96 ? 23.350 4.747 -38.798 1.00 95.25 96 PHE A O 1
ATOM 784 N N . PRO A 1 97 ? 25.349 4.603 -39.798 1.00 92.69 97 PRO A N 1
ATOM 785 C CA . PRO A 1 97 ? 25.798 5.921 -39.342 1.00 92.69 97 PRO A CA 1
ATOM 786 C C . PRO A 1 97 ? 24.931 7.090 -39.846 1.00 92.69 97 PRO A C 1
ATOM 788 O O . PRO A 1 97 ? 24.682 8.043 -39.102 1.00 92.69 97 PRO A O 1
ATOM 791 N N . ASN A 1 98 ? 24.433 7.026 -41.085 1.00 93.81 98 ASN A N 1
ATOM 792 C CA . ASN A 1 98 ? 23.649 8.107 -41.696 1.00 93.81 98 ASN A CA 1
ATOM 793 C C . ASN A 1 98 ? 22.244 8.212 -41.086 1.00 93.81 98 ASN A C 1
ATOM 795 O O . ASN A 1 98 ? 21.730 9.304 -40.836 1.00 93.81 98 ASN A O 1
ATOM 799 N N . GLU A 1 99 ? 21.618 7.068 -40.830 1.00 92.94 99 GLU A N 1
ATOM 800 C CA . GLU A 1 99 ? 20.306 6.941 -40.206 1.00 92.94 99 GLU A CA 1
ATOM 801 C C . GLU A 1 99 ? 20.361 7.428 -38.759 1.00 92.94 99 GLU A C 1
ATOM 803 O O . GLU A 1 99 ? 19.485 8.180 -38.322 1.00 92.94 99 GLU A O 1
ATOM 808 N N . LEU A 1 100 ? 21.424 7.072 -38.030 1.00 89.38 100 LEU A N 1
ATOM 809 C CA . LEU A 1 100 ? 21.613 7.521 -36.657 1.00 89.38 100 LEU A CA 1
ATOM 810 C C . LEU A 1 100 ? 21.811 9.041 -36.566 1.00 89.38 100 LEU A C 1
ATOM 812 O O . LEU A 1 100 ? 21.278 9.671 -35.650 1.00 89.38 100 LEU A O 1
ATOM 816 N N . ALA A 1 101 ? 22.527 9.647 -37.517 1.00 89.00 101 ALA A N 1
ATOM 817 C CA . ALA A 1 101 ? 22.675 11.100 -37.593 1.00 89.00 101 ALA A CA 1
ATOM 818 C C . ALA A 1 101 ? 21.319 11.804 -37.787 1.00 89.00 101 ALA A C 1
ATOM 820 O O . ALA A 1 101 ? 21.013 12.760 -37.071 1.00 89.00 101 ALA A O 1
ATOM 821 N N . LYS A 1 102 ? 20.463 11.280 -38.678 1.00 90.69 102 LYS A N 1
ATOM 822 C CA . LYS A 1 102 ? 19.086 11.777 -38.867 1.00 90.69 102 LYS A CA 1
ATOM 823 C C . LYS A 1 102 ? 18.244 11.617 -37.599 1.00 90.69 102 LYS A C 1
ATOM 825 O O . LYS A 1 102 ? 17.559 12.554 -37.202 1.00 90.69 102 LYS A O 1
ATOM 830 N N . TYR A 1 103 ? 18.325 10.464 -36.931 1.00 87.31 103 TYR A N 1
ATOM 831 C CA . TYR A 1 103 ? 17.628 10.221 -35.665 1.00 87.31 103 TYR A CA 1
ATOM 832 C C . TYR A 1 103 ? 18.041 11.227 -34.580 1.00 87.31 103 TYR A C 1
ATOM 834 O O . TYR A 1 103 ? 17.179 11.812 -33.925 1.00 87.31 103 TYR A O 1
ATOM 842 N N . ARG A 1 104 ? 19.347 11.478 -34.410 1.00 87.62 104 ARG A N 1
ATOM 843 C CA . ARG A 1 104 ? 19.863 12.447 -33.427 1.00 87.62 104 ARG A CA 1
ATOM 844 C C . ARG A 1 104 ? 19.408 13.874 -33.720 1.00 87.62 104 ARG A C 1
ATOM 846 O O . ARG A 1 104 ? 19.056 14.578 -32.781 1.00 87.62 104 ARG A O 1
ATOM 853 N N . ALA A 1 105 ? 19.346 14.274 -34.989 1.00 87.56 105 ALA A N 1
ATOM 854 C CA . ALA A 1 105 ? 18.846 15.593 -35.377 1.00 87.56 105 ALA A CA 1
ATOM 855 C C . ALA A 1 105 ? 17.373 15.816 -34.977 1.00 87.56 105 ALA A C 1
ATOM 857 O O . ALA A 1 105 ? 16.989 16.940 -34.676 1.00 87.56 105 ALA A O 1
ATOM 858 N N . ILE A 1 106 ? 16.562 14.751 -34.929 1.00 88.00 106 ILE A N 1
ATOM 859 C CA . ILE A 1 106 ? 15.146 14.813 -34.528 1.00 88.00 106 ILE A CA 1
ATOM 860 C C . ILE A 1 106 ? 14.985 14.720 -32.998 1.00 88.00 106 ILE A C 1
ATOM 862 O O . ILE A 1 106 ? 14.084 15.330 -32.432 1.00 88.00 106 ILE A O 1
ATOM 866 N N . ARG A 1 107 ? 15.841 13.949 -32.313 1.00 81.12 107 ARG A N 1
ATOM 867 C CA . ARG A 1 107 ? 15.721 13.635 -30.873 1.00 81.12 107 ARG A CA 1
ATOM 868 C C . ARG A 1 107 ? 16.548 14.509 -29.927 1.00 81.12 107 ARG A C 1
ATOM 870 O O . ARG A 1 107 ? 16.232 14.532 -28.742 1.00 81.12 107 ARG A O 1
ATOM 877 N N . GLY A 1 108 ? 17.586 15.193 -30.404 1.00 62.50 108 GLY A N 1
ATOM 878 C CA . GLY A 1 108 ? 18.566 15.919 -29.578 1.00 62.50 108 GLY A CA 1
ATOM 879 C C . GLY A 1 108 ? 18.041 17.126 -28.784 1.00 62.50 108 GLY A C 1
ATOM 880 O O . GLY A 1 108 ? 18.831 17.778 -28.114 1.00 62.50 108 GLY A O 1
ATOM 881 N N . GLY A 1 109 ? 16.741 17.437 -28.838 1.00 56.97 109 GLY A N 1
ATOM 882 C CA . GLY A 1 109 ? 16.118 18.518 -28.059 1.00 56.97 109 GLY A CA 1
ATOM 883 C C . GLY A 1 109 ? 15.600 18.119 -26.670 1.00 56.97 109 GLY A C 1
ATOM 884 O O . GLY A 1 109 ? 15.223 18.997 -25.906 1.00 56.97 109 GLY A O 1
ATOM 885 N N . ASP A 1 110 ? 15.580 16.825 -26.334 1.00 57.19 110 ASP A N 1
ATOM 886 C CA . ASP A 1 110 ? 14.827 16.277 -25.185 1.00 57.19 110 ASP A CA 1
ATOM 887 C C . ASP A 1 110 ? 15.744 15.651 -24.104 1.00 57.19 110 ASP A C 1
ATOM 889 O O . ASP A 1 110 ? 15.329 14.814 -23.302 1.00 57.19 110 ASP A O 1
ATOM 893 N N . GLU A 1 111 ? 17.040 15.990 -24.123 1.00 56.88 111 GLU A N 1
ATOM 894 C CA . GLU A 1 111 ? 18.095 15.340 -23.325 1.00 56.88 111 GLU A CA 1
ATOM 895 C C . GLU A 1 111 ? 18.463 16.066 -22.018 1.00 56.88 111 GLU A C 1
ATOM 897 O O . GLU A 1 111 ? 19.584 15.915 -21.535 1.00 56.88 111 GLU A O 1
ATOM 902 N N . THR A 1 112 ? 17.560 16.817 -21.387 1.00 54.19 112 THR A N 1
ATOM 903 C CA . THR A 1 112 ? 17.770 17.206 -19.982 1.00 54.19 112 THR A CA 1
ATOM 904 C C . THR A 1 112 ? 17.340 16.052 -19.069 1.00 54.19 112 THR A C 1
ATOM 906 O O . THR A 1 112 ? 16.160 15.698 -19.022 1.00 54.19 112 THR A O 1
ATOM 909 N N . PRO A 1 113 ? 18.263 15.410 -18.324 1.00 53.19 113 PRO A N 1
ATOM 910 C CA . PRO A 1 113 ? 17.867 14.477 -17.277 1.00 53.19 113 PRO A CA 1
ATOM 911 C C . PRO A 1 113 ? 17.067 15.248 -16.215 1.00 53.19 113 PRO A C 1
ATOM 913 O O . PRO A 1 113 ? 17.408 16.403 -15.948 1.00 53.19 113 PRO A O 1
ATOM 916 N N . PRO A 1 114 ? 16.056 14.645 -15.561 1.00 50.81 114 PRO A N 1
ATOM 917 C CA . PRO A 1 114 ? 15.446 15.266 -14.395 1.00 50.81 114 PRO A CA 1
ATOM 918 C C . PRO A 1 114 ? 16.537 15.485 -13.343 1.00 50.81 114 PRO A C 1
ATOM 920 O O . PRO A 1 114 ? 17.170 14.522 -12.900 1.00 50.81 114 PRO A O 1
ATOM 923 N N . SER A 1 115 ? 16.779 16.745 -12.983 1.00 46.09 115 SER A N 1
ATOM 924 C CA . SER A 1 115 ? 17.538 17.100 -11.790 1.00 46.09 115 SER A CA 1
ATOM 925 C C . SER A 1 115 ? 16.721 16.648 -10.583 1.00 46.09 115 SER A C 1
ATOM 927 O O . SER A 1 115 ? 15.624 17.167 -10.365 1.00 46.09 115 SER A O 1
ATOM 929 N N . TYR A 1 116 ? 17.228 15.654 -9.859 1.00 47.25 116 TYR A N 1
ATOM 930 C CA . TYR A 1 116 ? 16.782 15.387 -8.495 1.00 47.25 116 TYR A CA 1
ATOM 931 C C . TYR A 1 116 ? 17.515 16.324 -7.543 1.00 47.25 116 TYR A C 1
ATOM 933 O O . TYR A 1 116 ? 18.745 16.473 -7.728 1.00 47.25 116 TYR A O 1
#